Protein AF-A0A1B2FZI4-F1 (afdb_monomer)

Structure (mmCIF, N/CA/C/O backbone):
data_AF-A0A1B2FZI4-F1
#
_entry.id   AF-A0A1B2FZI4-F1
#
loop_
_atom_site.group_PDB
_atom_site.id
_atom_site.type_symbol
_atom_site.label_atom_id
_atom_site.label_alt_id
_atom_site.label_comp_id
_atom_site.label_asym_id
_atom_site.label_entity_id
_atom_site.label_seq_id
_atom_site.pdbx_PDB_ins_code
_atom_site.Cartn_x
_atom_site.Cartn_y
_atom_site.Cartn_z
_atom_site.occupancy
_atom_site.B_iso_or_equiv
_atom_site.auth_seq_id
_atom_site.auth_comp_id
_atom_site.auth_asym_id
_atom_site.auth_atom_id
_atom_site.pdbx_PDB_model_num
ATOM 1 N N . GLU A 1 1 ? -0.251 -2.374 -30.118 1.00 70.69 1 GLU A N 1
ATOM 2 C CA . GLU A 1 1 ? 1.043 -2.509 -29.415 1.00 70.69 1 GLU A CA 1
ATOM 3 C C . GLU A 1 1 ? 2.156 -2.614 -30.444 1.00 70.69 1 GLU A C 1
ATOM 5 O O . GLU A 1 1 ? 1.881 -3.027 -31.564 1.00 70.69 1 GLU A O 1
ATOM 10 N N . GLY A 1 2 ? 3.365 -2.171 -30.112 1.00 92.81 2 GLY A N 1
ATOM 11 C CA . GLY A 1 2 ? 4.493 -2.124 -31.042 1.00 92.81 2 GLY A CA 1
ATOM 12 C C . GLY A 1 2 ? 5.791 -2.576 -30.371 1.00 92.81 2 GLY A C 1
ATOM 13 O O . GLY A 1 2 ? 5.746 -3.040 -29.232 1.00 92.81 2 GLY A O 1
ATOM 14 N N . PRO A 1 3 ? 6.950 -2.396 -31.024 1.00 93.88 3 PRO A N 1
ATOM 15 C CA . PRO A 1 3 ? 8.246 -2.861 -30.512 1.00 93.88 3 PRO A CA 1
ATOM 16 C C . PRO A 1 3 ? 8.632 -2.284 -29.138 1.00 93.88 3 PRO A C 1
ATOM 18 O O . PRO A 1 3 ? 9.491 -2.837 -28.466 1.00 93.88 3 PRO A O 1
ATOM 21 N N . ASN A 1 4 ? 7.972 -1.207 -28.698 1.00 93.44 4 ASN A N 1
ATOM 22 C CA . ASN A 1 4 ? 8.220 -0.547 -27.415 1.00 93.44 4 ASN A CA 1
ATOM 23 C C . ASN A 1 4 ? 7.251 -0.966 -26.293 1.00 93.44 4 ASN A C 1
ATOM 25 O O . ASN A 1 4 ? 7.158 -0.270 -25.279 1.00 93.44 4 ASN A 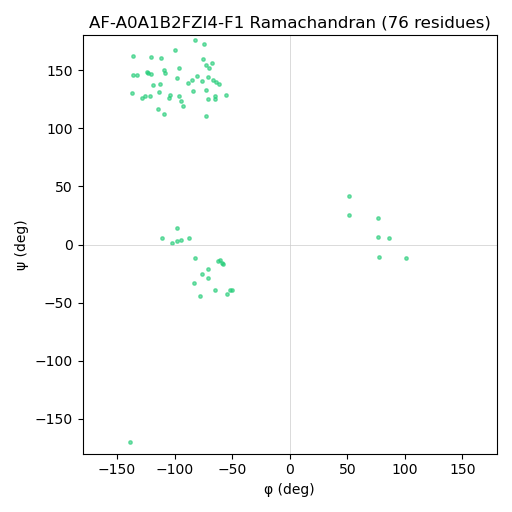O 1
ATOM 29 N N . ILE A 1 5 ? 6.488 -2.050 -26.465 1.00 93.00 5 ILE A N 1
ATOM 30 C CA . ILE A 1 5 ? 5.579 -2.549 -25.425 1.00 93.00 5 ILE A CA 1
ATOM 31 C C . ILE A 1 5 ? 6.343 -2.802 -24.113 1.00 93.00 5 ILE A C 1
ATOM 33 O O . ILE A 1 5 ? 7.397 -3.431 -24.102 1.00 93.00 5 ILE A O 1
ATOM 37 N N . GLY A 1 6 ? 5.840 -2.251 -23.006 1.00 90.56 6 GLY A N 1
ATOM 38 C CA . GLY A 1 6 ? 6.447 -2.378 -21.676 1.00 90.56 6 GLY A CA 1
ATOM 39 C C . GLY A 1 6 ? 7.674 -1.494 -21.411 1.00 90.56 6 GLY A C 1
ATOM 40 O O . GLY A 1 6 ? 8.068 -1.367 -20.254 1.00 90.56 6 GLY A O 1
ATOM 41 N N . LEU A 1 7 ? 8.254 -0.847 -22.432 1.00 93.88 7 LEU A N 1
ATOM 42 C CA . LEU A 1 7 ? 9.383 0.082 -22.262 1.00 93.88 7 LEU A CA 1
ATOM 43 C C . LEU A 1 7 ? 8.929 1.492 -21.869 1.00 93.88 7 LEU A C 1
ATOM 45 O O . LEU A 1 7 ? 9.633 2.194 -21.145 1.00 93.88 7 LEU A O 1
ATOM 49 N N . ILE A 1 8 ? 7.759 1.913 -22.353 1.00 93.06 8 ILE A N 1
ATOM 50 C CA . ILE A 1 8 ? 7.154 3.208 -22.037 1.00 93.06 8 ILE A CA 1
ATOM 51 C C . ILE A 1 8 ? 5.877 2.944 -21.251 1.00 93.06 8 ILE A C 1
ATOM 53 O O . ILE A 1 8 ? 4.933 2.361 -21.779 1.00 93.06 8 ILE A O 1
ATOM 57 N N . ASN A 1 9 ? 5.851 3.406 -20.003 1.00 93.31 9 ASN A N 1
ATOM 58 C CA . ASN A 1 9 ? 4.704 3.282 -19.110 1.00 93.31 9 ASN A CA 1
ATOM 59 C C . ASN A 1 9 ? 4.208 4.662 -18.668 1.00 93.31 9 ASN A C 1
ATOM 61 O O . ASN A 1 9 ? 4.925 5.661 -18.738 1.00 93.31 9 ASN A O 1
ATOM 65 N N . SER A 1 10 ? 2.971 4.708 -18.185 1.00 93.62 10 SER A N 1
ATOM 66 C CA . SER A 1 10 ? 2.383 5.885 -17.543 1.00 93.62 10 SER A CA 1
ATOM 67 C C . SER A 1 10 ? 2.223 5.643 -16.045 1.00 93.62 10 SER A C 1
ATOM 69 O O . SER A 1 10 ? 2.038 4.507 -15.608 1.00 93.62 10 SER A O 1
ATOM 71 N N . LEU A 1 11 ? 2.291 6.712 -15.249 1.00 95.69 11 LEU A N 1
ATOM 72 C CA . LEU A 1 11 ? 2.007 6.626 -13.818 1.00 95.69 11 LEU A CA 1
ATOM 73 C C . LEU A 1 11 ? 0.526 6.304 -13.584 1.00 95.69 11 LEU A C 1
ATOM 75 O O . LEU A 1 11 ? -0.351 6.822 -14.275 1.00 95.69 11 LEU A O 1
ATOM 79 N N . ALA A 1 12 ? 0.257 5.464 -12.584 1.00 96.31 12 ALA A N 1
ATOM 80 C CA . ALA A 1 12 ? -1.103 5.181 -12.140 1.00 96.31 12 ALA A CA 1
ATOM 81 C C . ALA A 1 12 ? -1.740 6.417 -11.479 1.00 96.31 12 ALA A C 1
ATOM 83 O O . ALA A 1 12 ? -1.039 7.266 -10.933 1.00 96.31 12 ALA A O 1
ATOM 84 N N . THR A 1 13 ? -3.074 6.479 -11.465 1.00 97.19 13 THR A N 1
ATOM 85 C CA . THR A 1 13 ? -3.872 7.655 -11.057 1.00 97.19 13 THR A CA 1
ATOM 86 C C . THR A 1 13 ? -3.471 8.268 -9.716 1.00 97.19 13 THR A C 1
ATOM 88 O O . THR A 1 13 ? -3.467 9.486 -9.576 1.00 97.19 13 THR A O 1
ATOM 91 N N . PHE A 1 14 ? -3.135 7.433 -8.732 1.00 97.06 14 PHE A N 1
ATOM 92 C CA . PHE A 1 14 ? -2.751 7.881 -7.392 1.00 97.06 14 PHE A CA 1
ATOM 93 C C . PHE A 1 14 ? -1.271 7.651 -7.068 1.00 97.06 14 PHE A C 1
ATOM 95 O O . PHE A 1 14 ? -0.853 7.859 -5.93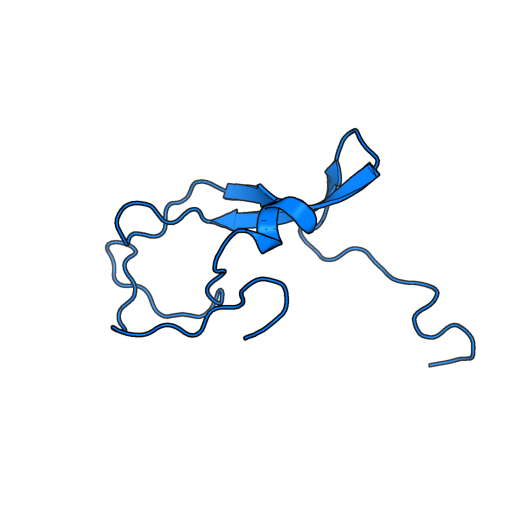1 1.00 97.06 14 PHE A O 1
ATOM 102 N N . ALA A 1 15 ? -0.475 7.191 -8.033 1.00 97.44 15 ALA A N 1
ATOM 103 C CA . ALA A 1 15 ? 0.951 7.011 -7.817 1.00 97.44 15 ALA A CA 1
ATOM 104 C C . ALA A 1 15 ? 1.647 8.374 -7.720 1.00 97.44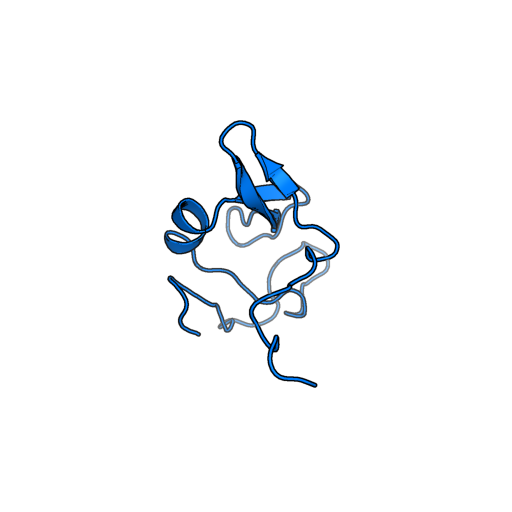 15 ALA A C 1
ATOM 106 O O . ALA A 1 15 ? 1.310 9.321 -8.431 1.00 97.44 15 ALA A O 1
ATOM 107 N N . ARG A 1 16 ? 2.661 8.461 -6.861 1.00 96.88 16 ARG A N 1
ATOM 108 C CA . ARG A 1 16 ? 3.524 9.642 -6.742 1.00 96.88 16 ARG A CA 1
ATOM 109 C C . ARG A 1 16 ? 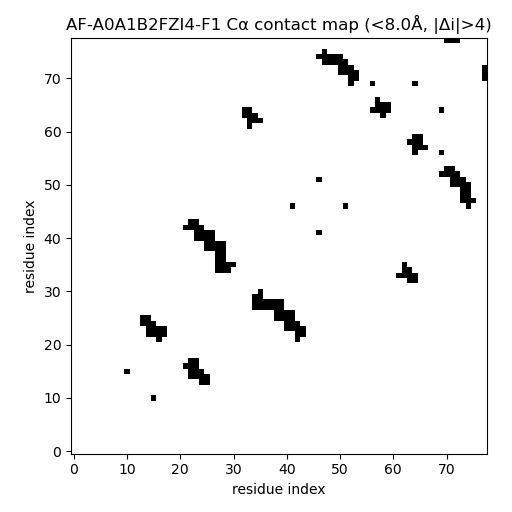4.985 9.236 -6.628 1.00 96.88 16 ARG A C 1
ATOM 111 O O . ARG A 1 16 ? 5.283 8.099 -6.279 1.00 96.88 16 ARG A O 1
ATOM 118 N N . VAL A 1 17 ? 5.888 10.178 -6.871 1.00 97.19 17 VAL A N 1
ATOM 119 C CA . VAL A 1 17 ? 7.332 9.987 -6.690 1.00 97.19 17 VAL A CA 1
ATOM 120 C C . VAL A 1 17 ? 7.768 10.695 -5.409 1.00 97.19 17 VAL A C 1
ATOM 122 O O . VAL A 1 17 ? 7.441 11.864 -5.208 1.00 97.19 17 VAL A O 1
ATOM 125 N N . ASN A 1 18 ? 8.472 9.996 -4.519 1.00 94.75 18 ASN A N 1
ATOM 126 C CA . ASN A 1 18 ? 8.984 10.592 -3.284 1.00 94.75 18 ASN A CA 1
ATOM 127 C C . ASN A 1 18 ? 10.302 11.352 -3.507 1.00 94.75 18 ASN A C 1
ATOM 129 O O . ASN A 1 18 ? 10.888 11.322 -4.587 1.00 94.75 18 ASN A O 1
ATOM 133 N N . LYS A 1 19 ? 10.814 12.015 -2.460 1.00 95.50 19 LYS A N 1
ATOM 134 C CA . LYS A 1 19 ? 12.045 12.830 -2.536 1.00 95.50 19 LYS A CA 1
ATOM 135 C C . LYS A 1 19 ? 13.312 12.061 -2.943 1.00 95.50 19 LYS A C 1
ATOM 137 O O . LYS A 1 19 ? 14.325 12.684 -3.233 1.00 95.50 19 LYS A O 1
ATOM 142 N N . TYR A 1 20 ? 13.266 10.731 -2.926 1.00 95.50 20 TYR A N 1
ATOM 143 C CA . TYR A 1 20 ? 14.368 9.850 -3.307 1.00 95.50 20 TYR A CA 1
ATOM 144 C C . TYR A 1 20 ? 14.187 9.250 -4.709 1.00 95.50 20 TYR A C 1
ATOM 146 O O . TYR A 1 20 ? 15.017 8.455 -5.136 1.00 95.50 20 TYR A O 1
ATOM 154 N N . GLY A 1 21 ? 13.111 9.601 -5.421 1.00 95.81 21 GLY A N 1
ATOM 155 C CA . GLY A 1 21 ? 12.830 9.092 -6.763 1.00 95.81 21 GLY A CA 1
ATOM 156 C C . GLY A 1 21 ? 12.068 7.764 -6.801 1.00 95.81 21 GLY A C 1
ATOM 157 O O . GLY A 1 21 ? 11.855 7.232 -7.887 1.00 95.81 21 GLY A O 1
ATOM 158 N N . PHE A 1 22 ? 11.626 7.222 -5.661 1.00 96.00 22 PHE A N 1
ATOM 159 C CA . PHE A 1 22 ? 10.838 5.985 -5.648 1.00 96.00 22 PHE A CA 1
ATOM 160 C C . PHE A 1 22 ? 9.352 6.262 -5.861 1.00 96.00 22 PHE A C 1
ATOM 162 O O . PHE A 1 22 ? 8.805 7.221 -5.313 1.00 96.00 22 PHE A O 1
ATOM 169 N N . VAL A 1 23 ? 8.698 5.376 -6.614 1.00 96.94 23 VAL A N 1
ATOM 170 C CA . VAL A 1 23 ? 7.242 5.377 -6.771 1.00 96.94 23 VAL A CA 1
ATOM 171 C C . VAL A 1 23 ? 6.588 4.870 -5.484 1.00 96.94 23 VAL A C 1
ATOM 173 O O . VAL A 1 23 ? 6.987 3.844 -4.928 1.00 96.94 23 VAL A O 1
ATOM 176 N N . GLU A 1 24 ? 5.575 5.595 -5.027 1.00 98.06 24 GLU A N 1
ATOM 177 C CA . GLU A 1 24 ? 4.731 5.251 -3.890 1.00 98.06 24 GLU A CA 1
ATOM 178 C C . GLU A 1 24 ? 3.263 5.224 -4.306 1.00 98.06 24 GLU A C 1
ATOM 180 O O . GLU A 1 24 ? 2.823 6.020 -5.143 1.00 98.06 24 GLU A O 1
ATOM 185 N N . THR A 1 25 ? 2.493 4.355 -3.661 1.00 97.75 25 THR A N 1
ATOM 186 C CA . THR A 1 25 ? 1.039 4.261 -3.818 1.00 97.75 25 THR A CA 1
ATOM 187 C C . THR A 1 25 ? 0.344 4.441 -2.466 1.00 97.75 25 THR A C 1
ATOM 189 O O . THR A 1 25 ? 0.920 4.100 -1.425 1.00 97.75 25 THR A O 1
ATOM 192 N N . PRO A 1 26 ? -0.868 5.024 -2.441 1.00 97.94 26 PRO A N 1
ATOM 193 C CA . PRO A 1 26 ? -1.607 5.224 -1.205 1.00 97.94 26 PRO A CA 1
ATOM 194 C C . PRO A 1 26 ? -2.324 3.953 -0.750 1.00 97.94 26 PRO A C 1
ATOM 196 O O . PRO A 1 26 ? -2.884 3.212 -1.555 1.00 97.94 26 PRO A O 1
ATOM 199 N N . TYR A 1 27 ? -2.394 3.778 0.566 1.00 98.06 27 TYR A N 1
ATOM 200 C CA . TYR A 1 27 ? -3.106 2.708 1.252 1.00 98.06 27 TYR A CA 1
ATOM 201 C C . TYR A 1 27 ? -3.877 3.265 2.449 1.00 98.06 27 TYR A C 1
ATOM 203 O O . TYR A 1 27 ? -3.410 4.186 3.121 1.00 98.06 27 TYR A O 1
ATOM 211 N N . ARG A 1 28 ? -5.046 2.687 2.746 1.00 97.62 28 ARG A N 1
ATOM 212 C CA . ARG A 1 28 ? -5.768 2.953 3.999 1.00 97.62 28 ARG A CA 1
ATOM 213 C C . ARG A 1 28 ? -5.224 2.055 5.096 1.00 97.62 28 ARG A C 1
ATOM 215 O O . ARG A 1 28 ? -5.081 0.847 4.905 1.00 97.62 28 ARG A O 1
ATOM 222 N N . LYS A 1 29 ? -4.933 2.639 6.250 1.00 97.12 29 LYS A N 1
ATOM 223 C CA . LYS A 1 29 ? -4.420 1.886 7.392 1.00 97.12 29 LYS A CA 1
ATOM 224 C C . LYS A 1 29 ? -5.537 1.099 8.066 1.00 97.12 29 LYS A C 1
ATOM 226 O O . LYS A 1 29 ? -6.649 1.588 8.244 1.00 97.12 29 LYS A O 1
ATOM 231 N N . ILE A 1 30 ? -5.219 -0.119 8.485 1.00 96.38 30 ILE A N 1
ATOM 232 C CA . ILE A 1 30 ? -6.106 -0.937 9.310 1.00 96.38 30 ILE A CA 1
ATOM 233 C C . ILE A 1 30 ? -5.554 -0.913 10.729 1.00 96.38 30 ILE A C 1
ATOM 235 O O . ILE A 1 30 ? -4.377 -1.205 10.948 1.00 96.38 30 ILE A O 1
ATOM 239 N N . LYS A 1 31 ? -6.397 -0.550 11.692 1.00 96.06 31 LYS A N 1
ATOM 240 C CA . LYS A 1 31 ? -6.057 -0.546 13.114 1.00 96.06 31 LYS A CA 1
ATOM 241 C C . LYS A 1 31 ? -7.121 -1.327 13.871 1.00 96.06 31 LYS A C 1
ATOM 243 O O . LYS A 1 31 ? -8.305 -1.044 13.720 1.00 96.06 31 LYS A O 1
ATOM 248 N N . ASP A 1 32 ? -6.696 -2.322 14.646 1.00 93.62 32 ASP A N 1
ATOM 249 C CA . ASP A 1 32 ? -7.578 -3.150 15.480 1.00 93.62 32 ASP A CA 1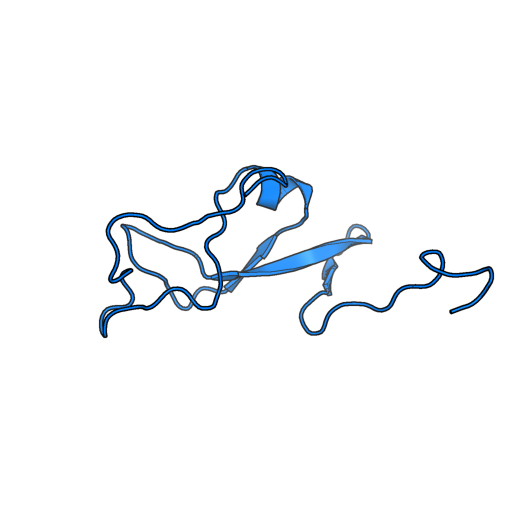
ATOM 250 C C . ASP A 1 32 ? -8.768 -3.750 14.693 1.00 93.62 32 ASP A C 1
ATOM 252 O O . ASP A 1 32 ? -9.913 -3.740 15.142 1.00 93.62 32 ASP A O 1
ATOM 256 N N . GLY A 1 33 ? -8.501 -4.225 13.467 1.00 91.56 33 GLY A N 1
ATOM 257 C CA . GLY A 1 33 ? -9.505 -4.829 12.576 1.00 91.56 33 GLY A CA 1
ATOM 258 C C . GLY A 1 33 ? -10.444 -3.839 11.874 1.00 91.56 33 GLY A C 1
ATOM 259 O O . GLY A 1 33 ? -11.379 -4.260 11.196 1.00 91.56 33 GLY A O 1
ATOM 260 N N . ARG A 1 34 ? -10.212 -2.530 12.016 1.00 95.31 34 ARG A N 1
ATOM 261 C CA . ARG A 1 34 ? -11.010 -1.472 11.390 1.00 95.31 34 ARG A CA 1
ATOM 262 C C . ARG A 1 34 ? -10.193 -0.705 10.358 1.00 95.31 34 ARG A C 1
ATOM 264 O O . ARG A 1 34 ? -9.094 -0.235 10.654 1.00 95.31 34 ARG A O 1
ATOM 271 N N . VAL A 1 35 ? -10.755 -0.529 9.168 1.00 96.88 35 VAL A N 1
ATOM 272 C CA . VAL A 1 35 ? -10.209 0.351 8.135 1.00 96.88 35 VAL A CA 1
ATOM 273 C C . VAL A 1 35 ? -10.403 1.805 8.569 1.00 96.88 35 VAL A C 1
ATOM 275 O O . VAL A 1 35 ? -11.516 2.222 8.898 1.00 96.88 35 VAL A O 1
ATOM 278 N N . THR A 1 36 ? -9.319 2.578 8.598 1.00 96.81 36 THR A N 1
ATOM 279 C CA . THR A 1 36 ? -9.333 3.999 8.961 1.00 96.81 36 THR A CA 1
ATOM 280 C C . THR A 1 36 ? -9.304 4.887 7.718 1.00 96.81 36 THR A C 1
ATOM 282 O O . THR A 1 36 ? -9.026 4.435 6.606 1.00 96.81 36 THR A O 1
ATOM 285 N N . ASP A 1 37 ? -9.565 6.179 7.901 1.00 95.56 37 ASP A N 1
ATOM 286 C CA . ASP A 1 37 ?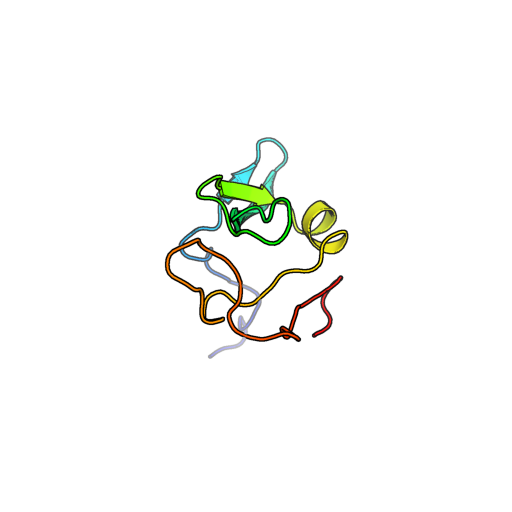 -9.439 7.182 6.834 1.00 95.56 37 ASP A CA 1
ATOM 287 C C . ASP A 1 37 ? -8.012 7.754 6.730 1.00 95.56 37 ASP A C 1
ATOM 289 O O . ASP A 1 37 ? -7.746 8.656 5.940 1.00 95.56 37 ASP A O 1
ATOM 293 N N . GLU A 1 38 ? -7.067 7.209 7.508 1.00 97.50 38 GLU A N 1
ATOM 294 C CA . GLU A 1 38 ? -5.646 7.547 7.418 1.00 97.50 38 GLU A CA 1
ATOM 295 C C . GLU A 1 38 ? -5.064 6.932 6.140 1.00 97.50 38 GLU A C 1
ATOM 297 O O . GLU A 1 38 ? -4.921 5.709 6.027 1.00 97.50 38 GLU A O 1
ATOM 302 N N . VAL A 1 39 ? -4.716 7.795 5.184 1.00 97.44 39 VAL A N 1
ATOM 303 C CA . VAL A 1 39 ? -4.036 7.406 3.947 1.00 97.44 39 VAL A CA 1
ATOM 304 C C . VAL A 1 39 ? -2.529 7.531 4.133 1.00 97.44 39 VAL A C 1
ATOM 306 O O . VAL A 1 39 ? -2.003 8.623 4.353 1.00 97.44 39 VAL A O 1
ATOM 309 N N . VAL A 1 40 ? -1.827 6.411 3.994 1.00 97.25 40 VAL A N 1
ATOM 310 C CA . VAL A 1 40 ? -0.365 6.339 4.030 1.00 97.25 40 VAL A CA 1
ATOM 311 C C . VAL A 1 40 ? 0.160 5.949 2.661 1.00 97.25 40 VAL A C 1
ATOM 313 O O . VAL A 1 40 ? -0.389 5.076 1.999 1.00 97.25 40 VAL A O 1
ATOM 316 N N . TYR A 1 41 ? 1.231 6.595 2.226 1.00 97.44 41 TYR A N 1
ATOM 317 C CA . TYR A 1 41 ? 1.903 6.232 0.986 1.00 97.44 41 TYR A CA 1
ATOM 318 C C . TYR A 1 41 ? 3.077 5.327 1.298 1.00 97.44 41 TYR A C 1
ATOM 320 O O . TYR A 1 41 ? 3.910 5.660 2.143 1.00 97.44 41 TYR A O 1
ATOM 328 N N . LEU A 1 42 ? 3.126 4.189 0.617 1.00 97.56 42 LEU A N 1
ATOM 329 C CA . LEU A 1 42 ? 4.164 3.190 0.809 1.00 97.56 42 LEU A CA 1
ATOM 330 C C . LEU A 1 42 ? 4.934 3.018 -0.496 1.00 97.56 42 LEU A C 1
ATOM 332 O O . LEU A 1 42 ? 4.345 2.957 -1.575 1.00 97.56 42 LEU A O 1
ATOM 336 N N . SER A 1 43 ? 6.258 2.928 -0.391 1.00 97.12 43 SER A N 1
ATOM 337 C CA . SER A 1 43 ? 7.085 2.436 -1.490 1.00 97.12 43 SER A CA 1
ATOM 338 C C . SER A 1 43 ? 6.947 0.918 -1.603 1.00 97.12 43 SER A C 1
ATOM 340 O O . SER A 1 43 ? 6.611 0.252 -0.620 1.00 97.12 43 SER A O 1
ATOM 342 N N . ALA A 1 44 ? 7.284 0.357 -2.766 1.00 94.81 44 ALA A N 1
ATOM 343 C CA . ALA A 1 44 ? 7.216 -1.090 -3.006 1.00 94.81 44 ALA A CA 1
ATOM 344 C C . ALA A 1 44 ? 7.948 -1.919 -1.928 1.00 94.81 44 ALA A C 1
ATOM 346 O O . ALA A 1 44 ? 7.450 -2.942 -1.463 1.00 94.81 44 ALA A O 1
ATOM 347 N N . MET A 1 45 ? 9.107 -1.438 -1.464 1.00 93.31 45 MET A N 1
ATOM 348 C CA . MET A 1 45 ? 9.885 -2.087 -0.401 1.00 93.31 45 MET A CA 1
ATOM 349 C C . MET A 1 45 ? 9.166 -2.117 0.952 1.00 93.31 45 MET A C 1
ATOM 351 O O . MET A 1 45 ? 9.307 -3.075 1.712 1.00 93.31 45 MET A O 1
ATOM 355 N N . VAL A 1 46 ? 8.467 -1.034 1.298 1.00 95.56 46 VAL A N 1
ATOM 356 C CA . VAL A 1 46 ? 7.765 -0.922 2.580 1.00 95.56 46 VAL A CA 1
ATOM 357 C C . VAL A 1 46 ? 6.463 -1.707 2.519 1.00 95.56 46 VAL A C 1
ATOM 359 O O . VAL A 1 46 ? 6.172 -2.462 3.441 1.00 95.56 46 VAL A O 1
ATOM 362 N N . GLU A 1 47 ? 5.723 -1.574 1.420 1.00 96.25 47 GLU A N 1
ATOM 363 C CA . GLU A 1 47 ? 4.478 -2.292 1.159 1.00 96.25 47 GLU A CA 1
ATOM 364 C C . GLU A 1 47 ? 4.650 -3.813 1.269 1.00 96.25 47 GLU A C 1
ATOM 366 O O . GLU A 1 47 ? 3.835 -4.464 1.917 1.00 96.25 47 GLU A O 1
ATOM 371 N N . GLY A 1 48 ? 5.746 -4.372 0.739 1.00 95.00 48 GLY A N 1
ATOM 372 C CA . GLY A 1 48 ? 6.017 -5.813 0.788 1.00 95.00 48 GLY A CA 1
ATOM 373 C C . GLY A 1 48 ? 6.064 -6.419 2.199 1.00 95.00 48 GLY A C 1
ATOM 374 O O . GLY A 1 48 ? 5.925 -7.628 2.347 1.00 95.00 48 GLY A O 1
ATOM 375 N N . ARG A 1 49 ? 6.208 -5.600 3.249 1.00 96.38 49 ARG A N 1
ATOM 376 C CA . ARG A 1 49 ? 6.184 -6.042 4.656 1.00 96.38 49 ARG A CA 1
ATOM 377 C C . ARG A 1 49 ? 4.771 -6.206 5.218 1.00 96.38 49 ARG A C 1
ATOM 379 O O . ARG A 1 49 ? 4.616 -6.749 6.308 1.00 96.38 49 ARG A O 1
ATOM 386 N N . TYR A 1 50 ? 3.753 -5.734 4.505 1.00 96.50 50 TYR A N 1
ATOM 387 C CA . TYR A 1 50 ? 2.362 -5.728 4.947 1.00 96.50 50 TYR A CA 1
ATOM 388 C C . TYR A 1 50 ? 1.507 -6.685 4.115 1.00 96.50 50 TYR A C 1
ATOM 390 O O . TYR A 1 50 ? 1.872 -7.090 3.012 1.00 96.50 50 TYR A O 1
ATOM 398 N N . ARG A 1 51 ? 0.353 -7.063 4.671 1.00 96.25 51 ARG A N 1
ATOM 399 C CA . ARG A 1 51 ? -0.722 -7.739 3.939 1.00 96.25 51 ARG A CA 1
ATOM 400 C C . ARG A 1 51 ? -1.696 -6.669 3.464 1.00 96.25 51 ARG A C 1
ATOM 402 O O . ARG A 1 51 ? -2.186 -5.891 4.280 1.00 96.25 51 ARG A O 1
ATOM 409 N N . VAL A 1 52 ? -1.939 -6.612 2.162 1.00 96.81 52 VAL A N 1
ATOM 410 C CA . VAL A 1 52 ? -2.771 -5.592 1.523 1.00 96.81 52 VAL A CA 1
ATOM 411 C C . VAL A 1 52 ? -4.070 -6.238 1.058 1.00 96.81 52 VAL A C 1
ATOM 413 O O . VAL A 1 52 ? -4.063 -7.061 0.144 1.00 96.81 52 VAL A O 1
ATOM 416 N N . ALA A 1 53 ? -5.179 -5.862 1.692 1.00 96.56 53 ALA A N 1
ATOM 417 C CA . ALA A 1 53 ? -6.519 -6.266 1.279 1.00 96.56 53 ALA A CA 1
ATOM 418 C C . ALA A 1 53 ? -6.947 -5.538 -0.005 1.00 96.56 53 ALA A C 1
ATOM 420 O O . ALA A 1 53 ? -6.483 -4.430 -0.295 1.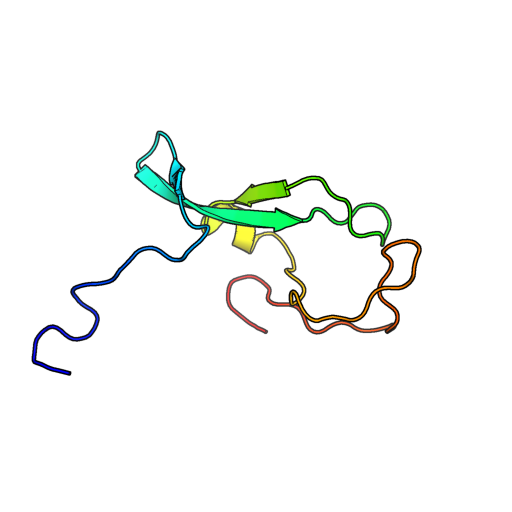00 96.56 53 ALA A O 1
ATOM 421 N N . GLN A 1 54 ? -7.856 -6.146 -0.767 1.00 93.94 54 GLN A N 1
ATOM 422 C CA . GLN A 1 54 ? -8.413 -5.510 -1.959 1.00 93.94 54 GLN A CA 1
ATOM 423 C C . GLN A 1 54 ? -9.338 -4.336 -1.594 1.00 93.94 54 GLN A C 1
ATOM 425 O O . GLN A 1 54 ? -9.965 -4.307 -0.537 1.00 93.94 54 GLN A O 1
ATOM 430 N N . ALA A 1 55 ? -9.446 -3.353 -2.490 1.00 93.25 55 ALA A N 1
ATOM 431 C CA . ALA A 1 55 ? -10.251 -2.152 -2.247 1.00 93.25 55 ALA A CA 1
ATOM 432 C C . ALA A 1 55 ? -11.771 -2.408 -2.262 1.00 93.25 55 ALA A C 1
ATOM 434 O O . ALA A 1 55 ? -12.531 -1.606 -1.728 1.00 93.25 55 ALA A O 1
ATOM 435 N N . ASN A 1 56 ? -12.211 -3.501 -2.886 1.00 93.50 56 ASN A N 1
ATOM 436 C CA . ASN A 1 56 ? -13.614 -3.887 -3.056 1.00 93.50 56 ASN A CA 1
ATOM 437 C C . ASN A 1 56 ? -14.127 -4.848 -1.969 1.00 93.50 56 ASN A C 1
ATOM 439 O O . ASN A 1 56 ? -15.260 -5.312 -2.081 1.00 93.50 56 ASN A O 1
ATOM 443 N N . VAL A 1 57 ? -13.320 -5.170 -0.952 1.00 95.19 57 VAL A N 1
ATOM 444 C CA . VAL A 1 57 ? -13.760 -6.041 0.147 1.00 95.19 57 VAL A CA 1
ATOM 445 C C . VAL A 1 57 ? -14.889 -5.337 0.914 1.00 95.19 57 VAL A C 1
ATOM 447 O O . VAL A 1 57 ? -14.704 -4.179 1.308 1.00 95.19 57 VAL A O 1
ATOM 450 N N . PRO A 1 58 ? -16.048 -5.985 1.136 1.00 95.31 58 PRO A N 1
ATOM 451 C CA . PRO A 1 58 ? -17.168 -5.340 1.806 1.00 95.31 58 PRO A CA 1
ATOM 452 C C . PRO A 1 58 ? -16.837 -4.972 3.257 1.00 95.31 58 PRO A C 1
ATOM 454 O O . PRO A 1 58 ? -16.191 -5.725 3.992 1.00 95.31 58 PRO A O 1
ATOM 457 N N . LEU A 1 59 ? -17.299 -3.790 3.666 1.00 96.38 59 LEU A N 1
ATOM 458 C CA . LEU A 1 59 ? -17.137 -3.267 5.018 1.00 96.38 59 LEU A CA 1
ATOM 459 C C . LEU A 1 59 ? -18.501 -3.010 5.660 1.00 96.38 59 LEU A C 1
ATOM 461 O O . LEU A 1 59 ? -19.447 -2.596 4.989 1.00 96.38 59 LEU A O 1
ATOM 465 N N . ASP A 1 60 ? -18.584 -3.196 6.973 1.00 95.44 60 ASP A N 1
ATOM 466 C CA . ASP A 1 60 ? -19.728 -2.765 7.767 1.00 95.44 60 ASP A CA 1
ATOM 467 C C . ASP A 1 60 ? -19.742 -1.233 7.967 1.00 95.44 60 ASP A C 1
ATOM 469 O O . ASP A 1 60 ? -18.782 -0.515 7.666 1.00 95.44 60 ASP A O 1
ATOM 473 N N . ALA A 1 61 ? -20.826 -0.706 8.545 1.00 94.69 61 ALA A N 1
ATOM 474 C CA . ALA A 1 61 ? -20.954 0.726 8.846 1.00 94.69 61 ALA A CA 1
ATOM 475 C C . ALA A 1 61 ? -19.902 1.250 9.849 1.00 94.69 61 ALA A C 1
ATOM 477 O O . ALA A 1 61 ? -19.734 2.459 10.013 1.00 94.69 61 ALA A O 1
ATOM 478 N N . LYS A 1 62 ? -19.199 0.354 10.548 1.00 92.81 62 LYS A N 1
ATOM 479 C CA . LYS A 1 62 ? -18.118 0.673 11.484 1.00 92.81 62 LYS A CA 1
ATOM 480 C C . LYS A 1 62 ? -16.741 0.526 10.827 1.00 92.81 62 LYS A C 1
ATOM 482 O O . LYS A 1 62 ? -15.751 0.759 11.516 1.00 92.81 62 LYS A O 1
ATOM 487 N N . GLY A 1 63 ? -16.651 0.204 9.536 1.00 93.94 63 GLY A N 1
ATOM 488 C CA . GLY A 1 63 ? -15.404 0.049 8.790 1.00 93.94 63 GLY A CA 1
ATOM 489 C C . GLY A 1 63 ? -14.655 -1.256 9.067 1.00 93.94 63 GLY A C 1
ATOM 490 O O . GLY A 1 63 ? -13.439 -1.288 8.896 1.00 93.94 63 GLY A O 1
ATOM 491 N N . ARG A 1 64 ? -15.326 -2.309 9.540 1.00 96.06 64 ARG A N 1
ATOM 492 C CA . ARG A 1 64 ? -14.750 -3.657 9.683 1.00 96.06 64 ARG A CA 1
ATOM 493 C C . ARG A 1 64 ? -15.102 -4.504 8.473 1.00 96.06 64 ARG A C 1
ATOM 495 O O . ARG A 1 64 ? -16.148 -4.287 7.873 1.00 96.06 64 ARG A O 1
ATOM 502 N N . PHE A 1 65 ? -14.262 -5.477 8.146 1.00 95.88 65 PHE A N 1
ATOM 503 C CA . PHE A 1 65 ? -14.601 -6.470 7.131 1.00 95.88 65 PHE A CA 1
ATOM 504 C C . PHE A 1 65 ? -15.831 -7.271 7.559 1.00 95.88 65 PHE A C 1
ATOM 506 O O . PHE A 1 65 ? -15.963 -7.618 8.733 1.00 95.88 65 PHE A O 1
ATOM 513 N N . THR A 1 66 ? -16.740 -7.519 6.618 1.00 95.31 66 THR A N 1
ATOM 514 C CA . THR A 1 66 ? -17.919 -8.364 6.863 1.00 95.31 66 THR A CA 1
ATOM 515 C C . THR A 1 66 ? -17.576 -9.847 6.882 1.00 95.31 66 THR A C 1
ATOM 517 O O . THR A 1 66 ? -18.288 -10.622 7.513 1.00 95.31 66 THR A O 1
ATOM 520 N N . ASP A 1 67 ? -16.498 -10.218 6.192 1.00 93.25 67 ASP A N 1
ATOM 521 C CA . ASP A 1 67 ? -16.062 -11.596 6.018 1.00 93.25 67 ASP A CA 1
ATOM 522 C C . ASP A 1 67 ? -14.954 -11.932 7.024 1.00 93.25 67 ASP A C 1
ATOM 524 O O . ASP A 1 67 ? -14.077 -11.108 7.301 1.00 93.25 67 ASP A O 1
ATOM 528 N N . ASP A 1 68 ? -14.958 -13.167 7.526 1.00 90.31 68 ASP A N 1
ATOM 529 C CA . ASP A 1 68 ? -13.951 -13.646 8.483 1.00 90.31 68 ASP A CA 1
ATOM 530 C C . ASP A 1 68 ? -12.565 -13.834 7.842 1.00 90.31 68 ASP A C 1
ATOM 532 O O . ASP A 1 68 ? -11.534 -13.720 8.511 1.00 90.31 68 ASP A O 1
ATOM 536 N N . LEU A 1 69 ? -12.533 -14.129 6.538 1.00 92.69 69 LEU A N 1
ATOM 537 C CA . LEU A 1 69 ? -11.319 -14.324 5.752 1.00 92.69 69 LEU A CA 1
ATOM 538 C C . LEU A 1 69 ? -11.341 -13.399 4.540 1.00 92.69 69 LEU A C 1
ATOM 540 O O . LEU A 1 69 ? -12.285 -13.403 3.757 1.00 92.69 69 LEU A O 1
ATOM 544 N N . VAL A 1 70 ? -10.261 -12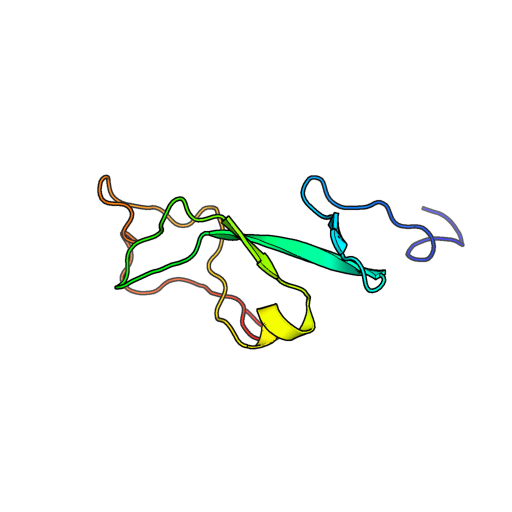.640 4.366 1.00 94.12 70 VAL A N 1
ATOM 545 C CA . VAL A 1 70 ? -10.115 -11.668 3.282 1.00 94.12 70 VAL A CA 1
ATOM 546 C C . VAL A 1 70 ? -8.890 -12.017 2.451 1.00 94.12 70 VAL A C 1
ATOM 548 O O . VAL A 1 70 ? -7.787 -12.147 2.986 1.00 94.12 70 VAL A O 1
ATOM 551 N N . VAL A 1 71 ? -9.073 -12.120 1.134 1.00 93.88 71 VAL A N 1
ATOM 552 C CA . VAL A 1 71 ? -7.965 -12.309 0.192 1.00 93.88 71 VAL A CA 1
ATOM 553 C C . VAL A 1 71 ? -7.070 -11.075 0.228 1.00 93.88 71 VAL A C 1
ATOM 555 O O . VAL A 1 71 ? -7.524 -9.942 0.037 1.00 93.88 71 VAL A O 1
ATOM 558 N N . CYS A 1 72 ? -5.787 -11.298 0.482 1.00 95.50 72 CYS A N 1
ATOM 559 C CA . CYS A 1 72 ? -4.804 -10.241 0.631 1.00 95.50 72 CYS A CA 1
ATOM 560 C C . CYS A 1 72 ? -3.573 -10.570 -0.191 1.00 95.50 72 CYS A C 1
ATOM 562 O O . CYS A 1 72 ? -3.146 -11.713 -0.227 1.00 95.50 72 CYS A O 1
ATOM 564 N N . ARG A 1 73 ? -2.935 -9.543 -0.744 1.00 96.25 73 ARG A N 1
ATOM 565 C CA . ARG A 1 73 ? -1.607 -9.686 -1.330 1.00 96.25 73 ARG A CA 1
ATOM 566 C C . ARG A 1 73 ? -0.533 -9.472 -0.266 1.00 96.25 73 ARG A C 1
ATOM 568 O O . ARG A 1 73 ? -0.640 -8.548 0.544 1.00 96.25 73 ARG A O 1
ATOM 575 N N . HIS A 1 74 ? 0.525 -10.271 -0.286 1.00 95.50 74 HIS A N 1
ATOM 576 C CA . HIS A 1 74 ? 1.711 -10.112 0.545 1.00 95.50 74 HIS A CA 1
ATOM 577 C C . HIS A 1 74 ? 2.977 -10.351 -0.280 1.00 95.50 74 HIS A C 1
ATOM 579 O O . HIS A 1 74 ? 3.072 -11.335 -1.000 1.00 95.50 74 HIS A O 1
ATOM 585 N N . ALA A 1 75 ? 3.944 -9.430 -0.202 1.00 92.56 75 ALA A N 1
ATOM 586 C CA . ALA A 1 75 ? 5.230 -9.531 -0.905 1.00 92.56 75 ALA A CA 1
ATOM 587 C C . ALA A 1 75 ? 5.144 -9.826 -2.425 1.00 92.56 75 ALA A C 1
ATOM 589 O O . ALA A 1 75 ? 6.091 -10.336 -3.011 1.00 92.56 75 ALA A O 1
ATOM 590 N N . GLY A 1 76 ? 4.030 -9.461 -3.071 1.00 86.94 76 GLY A N 1
ATOM 591 C CA . GLY A 1 76 ? 3.797 -9.694 -4.503 1.00 86.94 76 GLY A CA 1
ATOM 592 C C . GLY A 1 76 ? 2.886 -10.884 -4.823 1.00 86.94 76 GLY A C 1
ATOM 593 O O . GLY A 1 76 ? 2.401 -10.950 -5.947 1.00 86.94 76 GLY A O 1
ATOM 594 N N . GLU A 1 77 ? 2.574 -11.741 -3.850 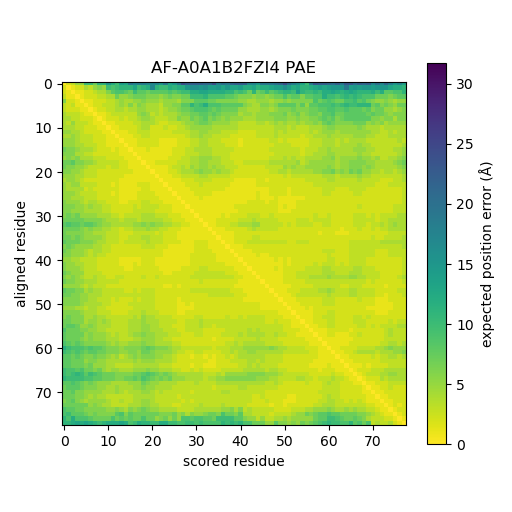1.00 86.94 77 GLU A N 1
ATOM 595 C CA . GLU A 1 77 ? 1.720 -12.928 -4.020 1.00 86.94 77 GLU A CA 1
ATOM 596 C C . GLU A 1 77 ? 0.351 -12.752 -3.361 1.00 86.94 77 GLU A C 1
ATOM 598 O O . GLU A 1 77 ? 0.243 -12.044 -2.361 1.00 86.94 77 GLU A O 1
ATOM 603 N N . VAL A 1 78 ? -0.690 -13.355 -3.938 1.00 82.25 78 VAL A N 1
ATOM 604 C CA . VAL A 1 78 ? -2.093 -13.283 -3.480 1.00 82.25 78 VAL A CA 1
ATOM 605 C C . VAL A 1 78 ? -2.475 -14.552 -2.732 1.00 82.25 78 VAL A C 1
ATOM 607 O O . VAL A 1 78 ? -2.084 -15.634 -3.217 1.00 82.25 78 VAL A O 1
#

Foldseek 3Di:
DDPCVPVDDDDDPQWDADPVRFIWHWDFDADPQATDPDIDTDGLVRQLQDWAFDPPQDADPRRHGPDPDTDTDHNRRD

Solvent-accessible surface area (backbone atoms only — not comparable to full-atom values): 5070 Å² total; per-residue (Å²): 138,60,100,57,66,86,76,70,82,78,85,54,96,70,50,46,69,48,103,85,71,49,61,26,42,72,41,68,44,69,55,97,74,23,56,45,92,54,73,46,71,35,37,69,80,60,46,41,78,41,76,45,67,58,91,83,63,62,59,45,99,80,32,27,64,72,60,97,74,76,75,38,36,41,67,91,45,111

Radius of gyration: 15.44 Å; Cα contacts (8 Å, |Δi|>4): 94; chains: 1; bounding box: 35×27×46 Å

Mean predicted aligned error: 3.68 Å

Sequence (78 aa):
EGPNIGLINSLATFARVNKYGFVETPYRKIKDGRVTDEVVYLSAMVEGRYRVAQANVPLDAKGRFTDDLVVCRHAGEV

Nearest PDB structures (foldseek):
  8hkc-assembly1_C  TM=9.884E-01  e=2.810E-08  Escherichia coli K-12
  8sy5-assembly1_I  TM=9.774E-01  e=2.636E-08  Escherichia coli
  8txo-assembly1_I  TM=9.937E-01  e=4.982E-08  Escherichia coli
  5zx3-assembly1_C  TM=9.700E-01  e=2.021E-07  Mycobacterium tuberculosis H37Rv
  6kon-assembly1_C  TM=9.747E-01  e=5.251E-07  Mycobacterium tuberculosis H37Rv

pLDDT: mean 94.65, std 3.8, range [70.69, 98.06]

Secondary structure (DSSP, 8-state):
--TTTTTS----TT-EE-TTS-EEEEEEEEETTEEEEEEEEEEHHHHTTSEEE-TTS-B-TTSBBSSSS--EEETTB-